Protein AF-D8F0W9-F1 (afdb_monomer)

Solvent-accessible surface area (backbone atoms only — not comparable to full-atom values): 4824 Å² total; per-residue (Å²): 114,52,69,60,56,49,58,58,46,59,79,80,43,57,68,69,59,51,52,54,22,45,53,51,19,54,74,70,69,39,89,45,46,64,44,30,52,49,47,49,52,52,65,73,65,44,94,77,71,72,78,73,78,66,88,84,58,87,74,76,74,81,80,83,57,74,71,59,69,75,72,72,67,82,134

Secondary structure (DSSP, 8-state):
-HHHHHHHHTTTS-HHHHHHHHHHHHHTT--SHHHHHHHHHHHHS-TT------TTS-PPPPP--GGGGGSS---

Foldseek 3Di:
DQVVLLVVVVVPDPPVLQVVLCVVCVVVVNNGSVSSVVSSVVVVVDPPPPDDDDPPDDDDPDDDCVVVVVVPDDD

Structure (mmCIF, N/CA/C/O backbone):
data_AF-D8F0W9-F1
#
_entry.id   AF-D8F0W9-F1
#
loop_
_atom_site.group_PDB
_atom_site.id
_atom_site.type_symbol
_atom_site.label_atom_id
_atom_site.label_alt_id
_atom_site.label_comp_id
_atom_site.label_asym_id
_atom_site.label_entity_id
_atom_site.label_seq_id
_atom_site.pdbx_PDB_ins_code
_atom_site.Cartn_x
_atom_site.Cartn_y
_atom_site.Cartn_z
_atom_site.occupancy
_atom_site.B_iso_or_equiv
_atom_site.auth_seq_id
_atom_site.auth_comp_id
_atom_site.auth_asym_id
_atom_site.auth_atom_id
_atom_site.pdbx_PDB_model_num
ATOM 1 N N . LYS A 1 1 ? 16.560 -12.706 1.974 1.00 72.12 1 LYS A N 1
ATOM 2 C CA . LYS A 1 1 ? 15.330 -13.323 1.412 1.00 72.12 1 LYS A CA 1
ATOM 3 C 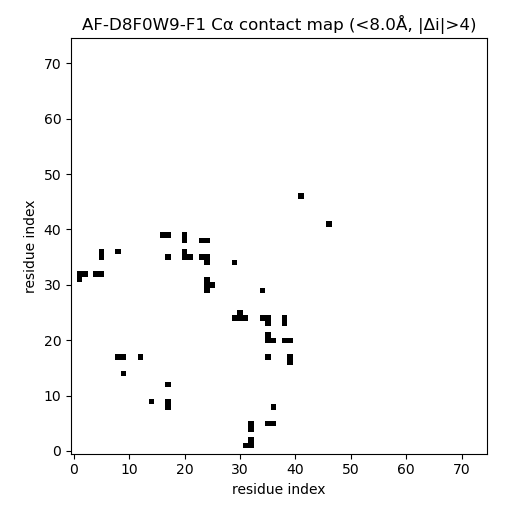C . LYS A 1 1 ? 14.383 -12.254 0.864 1.00 72.12 1 LYS A C 1
ATOM 5 O O . LYS A 1 1 ? 14.092 -12.302 -0.319 1.00 72.12 1 LYS A O 1
ATOM 10 N N . GLU A 1 2 ? 14.014 -11.253 1.667 1.00 76.19 2 GLU A N 1
ATOM 11 C CA . GLU A 1 2 ? 13.121 -10.149 1.261 1.00 76.19 2 GLU A CA 1
ATOM 12 C C . GLU A 1 2 ? 13.609 -9.354 0.038 1.00 76.19 2 GLU A C 1
ATOM 14 O O . GLU A 1 2 ? 12.824 -9.060 -0.853 1.00 76.19 2 GLU A O 1
ATOM 19 N N . PHE A 1 3 ? 14.915 -9.088 -0.063 1.00 77.88 3 PHE A N 1
ATOM 20 C CA . PHE A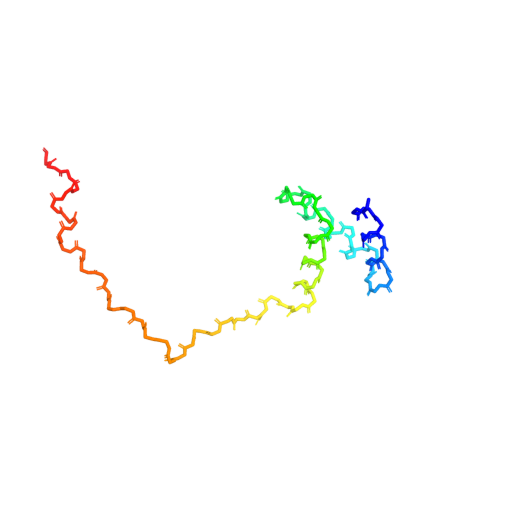 1 3 ? 15.503 -8.373 -1.203 1.00 77.88 3 PHE A CA 1
ATOM 21 C C . PHE A 1 3 ? 15.228 -9.045 -2.563 1.00 77.88 3 PHE A C 1
ATOM 23 O O . PHE A 1 3 ? 14.901 -8.376 -3.537 1.00 77.88 3 PHE A O 1
ATOM 30 N N . ILE A 1 4 ? 15.284 -10.381 -2.624 1.00 81.94 4 ILE A N 1
ATOM 31 C CA . ILE A 1 4 ? 15.024 -11.141 -3.858 1.00 81.94 4 ILE A CA 1
ATOM 32 C C . ILE A 1 4 ? 13.549 -11.031 -4.256 1.00 81.94 4 ILE A C 1
ATOM 34 O O . ILE A 1 4 ? 13.236 -10.944 -5.439 1.00 81.94 4 ILE A O 1
ATOM 38 N N . LEU A 1 5 ? 12.643 -10.998 -3.274 1.00 83.88 5 LEU A N 1
ATOM 39 C CA . LEU A 1 5 ? 11.212 -10.832 -3.525 1.00 83.88 5 LEU A CA 1
ATOM 40 C C . LEU A 1 5 ? 10.906 -9.450 -4.106 1.00 83.88 5 LEU A C 1
ATOM 42 O O . LEU A 1 5 ? 10.091 -9.355 -5.017 1.00 83.88 5 LEU A O 1
ATOM 46 N N . VAL A 1 6 ? 11.600 -8.407 -3.642 1.00 82.75 6 VAL A N 1
ATOM 47 C CA . VAL A 1 6 ? 11.491 -7.061 -4.224 1.00 82.75 6 VAL A CA 1
ATOM 48 C C . VAL A 1 6 ? 12.029 -7.037 -5.656 1.00 82.75 6 VAL A C 1
ATOM 50 O O . VAL A 1 6 ? 11.362 -6.516 -6.543 1.00 82.75 6 VAL A O 1
ATOM 53 N N . LEU A 1 7 ? 13.173 -7.675 -5.927 1.00 85.69 7 LEU A N 1
ATOM 54 C CA . LEU A 1 7 ? 13.701 -7.791 -7.294 1.00 85.69 7 LEU A CA 1
ATOM 55 C C . LEU A 1 7 ? 12.760 -8.557 -8.231 1.00 85.69 7 LEU A C 1
ATOM 57 O O . LEU A 1 7 ? 12.630 -8.204 -9.398 1.00 85.69 7 LEU A O 1
ATOM 61 N N . MET A 1 8 ? 12.062 -9.579 -7.734 1.00 86.25 8 MET A N 1
ATOM 62 C CA . MET A 1 8 ? 11.071 -10.303 -8.533 1.00 86.25 8 MET A CA 1
ATOM 63 C C . MET A 1 8 ? 9.883 -9.427 -8.960 1.00 86.25 8 MET A C 1
ATOM 65 O O . MET A 1 8 ? 9.280 -9.718 -9.994 1.00 86.25 8 MET A O 1
ATOM 69 N N . LEU A 1 9 ? 9.566 -8.347 -8.234 1.00 83.56 9 LEU A N 1
ATOM 70 C CA . LEU A 1 9 ? 8.494 -7.412 -8.609 1.00 83.56 9 LEU A CA 1
ATOM 71 C C . LEU A 1 9 ? 8.834 -6.617 -9.883 1.00 83.56 9 LEU A C 1
ATOM 73 O O . LEU A 1 9 ? 7.926 -6.290 -10.645 1.00 83.56 9 LEU A O 1
ATOM 77 N N . TYR A 1 10 ? 10.120 -6.413 -10.197 1.00 84.19 10 TYR A N 1
ATOM 78 C CA . TYR A 1 10 ? 10.564 -5.756 -11.443 1.00 84.19 10 TYR A CA 1
ATOM 79 C C . TYR A 1 10 ? 10.195 -6.532 -12.710 1.00 84.19 10 TYR A C 1
ATOM 81 O O . TYR A 1 10 ? 10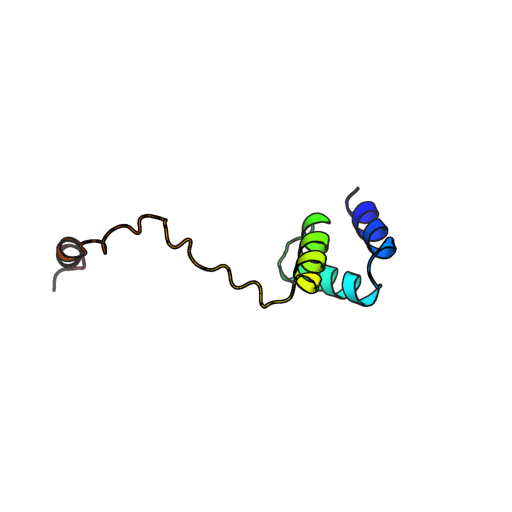.239 -5.983 -13.806 1.00 84.19 10 TYR A O 1
ATOM 89 N N . LYS A 1 11 ? 9.806 -7.808 -12.591 1.00 85.12 11 LYS A N 1
ATOM 90 C CA . LYS A 1 11 ? 9.341 -8.598 -13.736 1.00 85.12 11 LYS A CA 1
ATOM 91 C C . LYS A 1 11 ? 7.962 -8.150 -14.244 1.00 85.12 11 LYS A C 1
ATOM 93 O O . LYS A 1 11 ? 7.653 -8.392 -15.406 1.00 85.12 11 LYS A O 1
ATOM 98 N N . GLY A 1 12 ? 7.131 -7.570 -13.376 1.00 81.50 12 GLY A N 1
ATOM 99 C CA . GLY A 1 12 ? 5.736 -7.221 -13.680 1.00 81.50 12 GLY A CA 1
ATOM 100 C C . GLY A 1 12 ? 5.400 -5.736 -13.554 1.00 81.50 12 GLY A C 1
ATOM 101 O O . GLY A 1 12 ? 4.385 -5.314 -14.095 1.00 81.50 12 GLY A O 1
ATOM 102 N N . HIS A 1 13 ? 6.244 -4.948 -12.884 1.00 83.69 13 HIS A N 1
ATOM 103 C CA . HIS A 1 13 ? 6.009 -3.525 -12.641 1.00 83.69 13 HIS A CA 1
ATOM 104 C C . HIS A 1 13 ? 7.207 -2.689 -13.108 1.00 83.69 13 HIS A C 1
ATOM 106 O O . HIS A 1 13 ? 8.341 -3.172 -13.137 1.00 83.69 13 HIS A O 1
ATOM 112 N N . SER A 1 14 ? 6.963 -1.429 -13.477 1.00 86.88 14 SER A N 1
ATOM 113 C CA . SER A 1 14 ? 8.033 -0.509 -13.868 1.00 86.88 14 SER A CA 1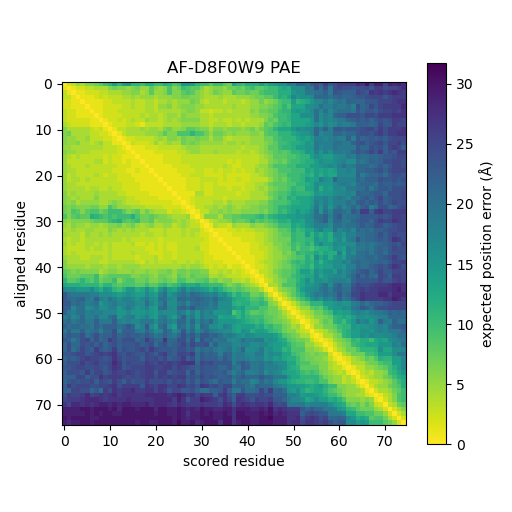
ATOM 114 C C . SER A 1 14 ? 8.951 -0.186 -12.686 1.00 86.88 14 SER A C 1
ATOM 116 O O . SER A 1 14 ? 8.527 -0.191 -11.528 1.00 86.88 14 SER A O 1
ATOM 118 N N . ALA A 1 15 ? 10.210 0.140 -12.988 1.00 86.50 15 ALA A N 1
ATOM 119 C CA . ALA A 1 15 ? 11.192 0.521 -11.975 1.00 86.50 15 ALA A CA 1
ATOM 120 C C . ALA A 1 15 ? 10.704 1.692 -11.107 1.00 86.50 15 ALA A C 1
ATOM 122 O O . ALA A 1 15 ? 10.746 1.610 -9.883 1.00 86.50 15 ALA A O 1
ATOM 123 N N . GLU A 1 16 ? 10.128 2.715 -11.741 1.00 87.31 16 GLU A N 1
ATOM 124 C CA . GLU A 1 16 ? 9.568 3.891 -11.068 1.00 87.31 16 GLU A CA 1
ATOM 125 C C . GLU A 1 16 ? 8.448 3.534 -10.077 1.00 87.31 16 GLU A C 1
ATOM 127 O O . GLU A 1 16 ? 8.363 4.099 -8.984 1.00 87.31 16 GLU A O 1
ATOM 132 N N . ALA A 1 17 ? 7.578 2.580 -10.430 1.00 85.56 17 ALA A N 1
ATOM 133 C CA . ALA A 1 17 ? 6.495 2.151 -9.551 1.00 85.56 17 ALA A CA 1
ATOM 134 C C . ALA A 1 17 ? 7.033 1.437 -8.305 1.00 85.56 17 ALA A C 1
ATOM 136 O O . ALA A 1 17 ? 6.508 1.640 -7.208 1.00 85.56 17 ALA A O 1
ATOM 137 N N . ILE A 1 18 ? 8.086 0.633 -8.472 1.00 87.12 18 ILE A N 1
ATOM 138 C CA . ILE A 1 18 ? 8.706 -0.130 -7.387 1.00 87.12 18 ILE A CA 1
ATOM 139 C C . ILE A 1 18 ? 9.501 0.786 -6.465 1.00 87.12 18 ILE A C 1
ATOM 141 O O . ILE A 1 18 ? 9.327 0.696 -5.255 1.00 87.12 18 ILE A O 1
ATOM 145 N N . GLU A 1 19 ? 10.310 1.695 -7.004 1.00 88.44 19 GLU A N 1
ATOM 146 C CA . GLU A 1 19 ? 11.068 2.671 -6.210 1.00 88.44 19 GLU A CA 1
ATOM 147 C C . GLU A 1 19 ? 10.134 3.538 -5.363 1.00 88.44 19 GLU A C 1
ATOM 149 O O . GLU A 1 19 ? 10.304 3.638 -4.148 1.00 88.44 19 GLU A O 1
ATOM 154 N N . SER A 1 20 ? 9.063 4.046 -5.974 1.00 88.50 20 SER A N 1
ATOM 155 C CA . SER A 1 20 ? 8.020 4.799 -5.276 1.00 88.50 20 SER A CA 1
ATOM 156 C C . SER A 1 20 ? 7.331 3.972 -4.178 1.00 88.50 20 SER A C 1
ATOM 158 O O . SER A 1 20 ? 7.063 4.483 -3.0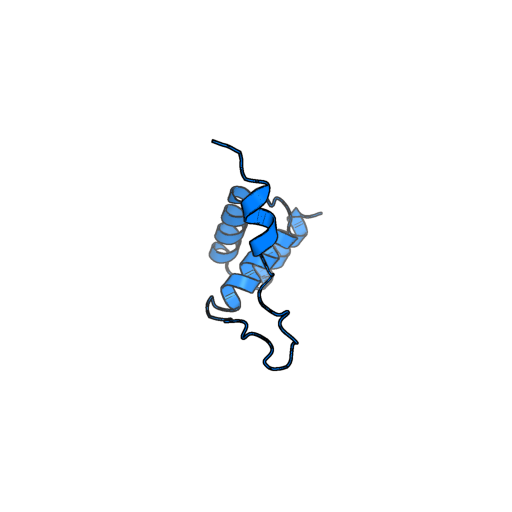86 1.00 88.50 20 SER A O 1
ATOM 160 N N . ALA A 1 21 ? 7.065 2.684 -4.419 1.00 86.25 21 ALA A N 1
ATOM 161 C CA . ALA A 1 21 ? 6.466 1.796 -3.423 1.00 86.25 21 ALA A CA 1
ATOM 162 C C . ALA A 1 21 ? 7.428 1.463 -2.271 1.00 86.25 21 ALA A C 1
ATOM 164 O O . ALA A 1 21 ? 7.000 1.383 -1.120 1.00 86.25 21 ALA A O 1
ATOM 165 N N . VAL A 1 22 ? 8.721 1.302 -2.560 1.00 86.81 22 VAL A N 1
ATOM 166 C CA . VAL A 1 22 ? 9.773 1.088 -1.557 1.00 86.81 22 VAL A CA 1
ATOM 167 C C . VAL A 1 22 ? 9.933 2.324 -0.679 1.00 86.81 22 VAL A C 1
ATOM 169 O O . VAL A 1 22 ? 9.938 2.199 0.542 1.00 86.81 22 VAL A O 1
ATOM 172 N N . GLU A 1 23 ? 9.993 3.516 -1.266 1.00 88.06 23 GLU A N 1
ATOM 173 C CA . GLU A 1 23 ? 10.082 4.773 -0.518 1.00 88.06 23 GLU A CA 1
ATOM 174 C C . GLU A 1 23 ? 8.856 4.995 0.378 1.00 88.06 23 GLU A C 1
ATOM 176 O O . GLU A 1 23 ? 8.986 5.377 1.545 1.00 88.06 23 GLU A O 1
ATOM 181 N N . THR A 1 24 ? 7.665 4.661 -0.126 1.00 86.38 24 THR A N 1
ATOM 182 C CA . THR A 1 24 ? 6.421 4.709 0.655 1.00 86.38 24 THR A CA 1
ATOM 183 C C . THR A 1 24 ? 6.461 3.723 1.826 1.00 86.38 24 THR A C 1
ATOM 185 O O . THR A 1 24 ? 6.127 4.092 2.951 1.00 86.38 24 THR A O 1
ATOM 188 N N . ALA A 1 25 ? 6.915 2.489 1.590 1.00 87.62 25 ALA A N 1
ATOM 189 C CA . ALA A 1 25 ? 7.038 1.464 2.625 1.00 87.62 25 ALA A CA 1
ATOM 190 C C . ALA A 1 25 ? 8.059 1.852 3.707 1.00 87.62 25 ALA A C 1
ATOM 192 O O . ALA A 1 25 ? 7.818 1.642 4.895 1.00 87.62 25 ALA A O 1
ATOM 193 N N . LEU A 1 26 ? 9.185 2.453 3.314 1.00 86.25 26 LEU A N 1
ATOM 194 C CA . LEU A 1 26 ? 10.198 2.954 4.245 1.00 86.25 26 LEU A CA 1
ATOM 195 C C . LEU A 1 26 ? 9.660 4.120 5.077 1.00 86.25 26 LEU A C 1
ATOM 197 O O . LEU A 1 26 ? 9.819 4.121 6.296 1.00 86.25 26 LEU A O 1
ATOM 201 N N . SER A 1 27 ? 8.961 5.060 4.437 1.00 86.19 27 SER A N 1
ATOM 202 C CA . SER A 1 27 ? 8.337 6.206 5.108 1.00 86.19 27 SER A CA 1
ATOM 203 C C . SER A 1 27 ? 7.259 5.785 6.111 1.00 86.19 27 SER A C 1
ATOM 205 O O . SER A 1 27 ? 7.097 6.425 7.147 1.00 86.19 27 SER A O 1
ATOM 207 N N . SER A 1 28 ? 6.545 4.687 5.847 1.00 82.75 28 SER A N 1
ATOM 208 C CA . SER A 1 28 ? 5.555 4.115 6.768 1.00 82.75 28 SER A CA 1
ATOM 209 C C . SER A 1 28 ? 6.149 3.148 7.803 1.00 82.75 28 SER A C 1
ATOM 211 O O . SER A 1 28 ? 5.396 2.513 8.539 1.00 82.75 28 SER A O 1
ATOM 213 N N . GLY A 1 29 ? 7.475 2.964 7.836 1.00 83.19 29 GLY A N 1
ATOM 214 C CA . GLY A 1 29 ? 8.152 2.013 8.728 1.00 83.19 29 GLY A CA 1
ATOM 215 C C . GLY A 1 29 ? 7.897 0.533 8.403 1.00 83.19 29 GLY A C 1
ATOM 216 O O . GLY A 1 29 ? 8.215 -0.348 9.202 1.00 83.19 29 GLY A O 1
ATOM 217 N N . ALA A 1 30 ? 7.334 0.229 7.234 1.00 79.56 30 ALA A N 1
ATOM 218 C CA . ALA A 1 30 ? 6.978 -1.116 6.799 1.00 79.56 30 ALA A CA 1
ATOM 219 C C . ALA A 1 30 ? 8.109 -1.741 5.958 1.00 79.56 30 ALA A C 1
ATOM 221 O O . ALA A 1 30 ? 8.012 -1.878 4.743 1.00 79.56 30 ALA A O 1
ATOM 222 N N . GLY A 1 31 ? 9.199 -2.156 6.607 1.00 77.00 31 GLY A N 1
ATOM 223 C CA . GLY A 1 31 ? 10.404 -2.710 5.962 1.00 77.00 31 GLY A CA 1
ATOM 224 C C . GLY A 1 31 ? 10.296 -4.148 5.421 1.00 77.00 31 GLY A C 1
ATOM 225 O O . GLY A 1 31 ? 11.268 -4.897 5.497 1.00 77.00 31 GLY A O 1
ATOM 226 N N . SER A 1 32 ? 9.134 -4.575 4.915 1.00 83.94 32 SER A N 1
ATOM 227 C CA . SER A 1 32 ? 8.914 -5.933 4.382 1.00 83.94 32 SER A CA 1
ATOM 228 C C . SER A 1 32 ? 8.596 -5.915 2.888 1.00 83.94 32 SER A C 1
ATOM 230 O O . SER A 1 32 ? 7.901 -5.024 2.401 1.00 83.94 32 SER A O 1
ATOM 232 N N . SER A 1 33 ? 9.021 -6.954 2.157 1.00 82.50 33 SER A N 1
ATOM 233 C CA . SER A 1 33 ? 8.669 -7.124 0.739 1.00 82.50 33 SER A CA 1
ATOM 234 C C . SER A 1 33 ? 7.155 -7.202 0.505 1.00 82.50 33 SER A C 1
ATOM 236 O O . SER A 1 33 ? 6.666 -6.791 -0.547 1.00 82.50 33 SER A O 1
ATOM 238 N N . GLN A 1 34 ? 6.399 -7.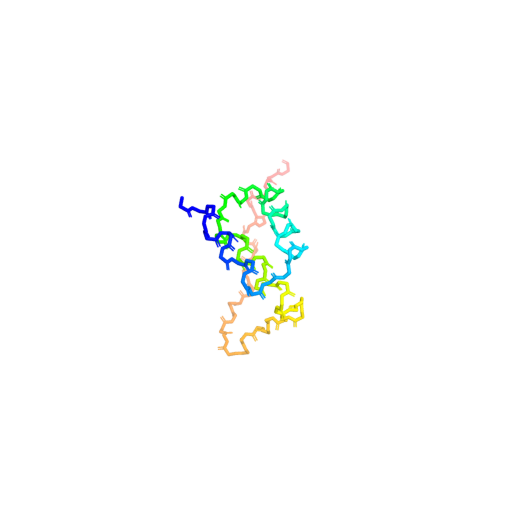669 1.504 1.00 84.25 34 GLN A N 1
ATOM 239 C CA . GLN A 1 34 ? 4.938 -7.716 1.448 1.00 84.25 34 GLN A CA 1
ATOM 240 C C . GLN A 1 34 ? 4.314 -6.321 1.455 1.00 84.25 34 GLN A C 1
ATOM 242 O O . GLN A 1 34 ? 3.321 -6.107 0.767 1.00 84.25 34 GLN A O 1
ATOM 247 N N . ALA A 1 35 ? 4.908 -5.363 2.172 1.00 83.75 35 ALA A N 1
ATOM 248 C CA . ALA A 1 35 ? 4.425 -3.987 2.191 1.00 83.75 35 ALA A CA 1
ATOM 249 C C . ALA A 1 35 ? 4.574 -3.339 0.809 1.00 83.75 35 ALA A C 1
ATOM 251 O O . ALA A 1 35 ? 3.614 -2.782 0.284 1.00 83.75 35 ALA A O 1
ATOM 252 N N . VAL A 1 36 ? 5.737 -3.514 0.174 1.00 84.44 36 VAL A N 1
ATOM 253 C CA . VAL A 1 36 ? 5.997 -3.035 -1.194 1.00 84.44 36 VAL A CA 1
ATOM 254 C C . VAL A 1 36 ? 5.009 -3.656 -2.183 1.00 84.44 36 VAL A C 1
ATOM 256 O O . VAL A 1 36 ? 4.392 -2.948 -2.976 1.00 84.44 36 VAL A O 1
ATOM 259 N N . LYS A 1 37 ? 4.788 -4.974 -2.096 1.00 85.25 37 LYS A N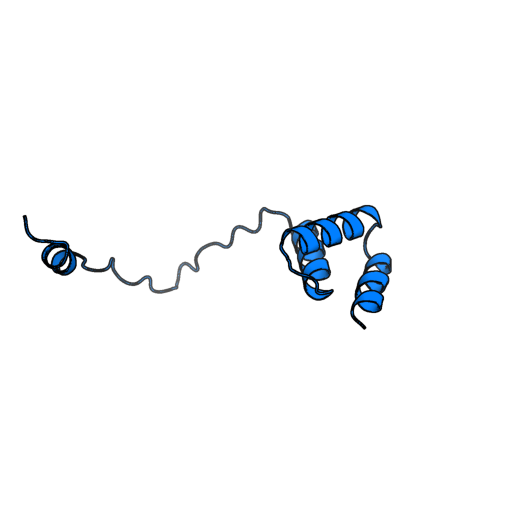 1
ATOM 260 C CA . LYS A 1 37 ? 3.811 -5.680 -2.933 1.00 85.25 37 LYS A CA 1
ATOM 261 C C . LYS A 1 37 ? 2.385 -5.161 -2.720 1.00 85.25 37 LYS A C 1
ATOM 263 O O . LYS A 1 37 ? 1.662 -4.963 -3.690 1.00 85.25 37 LYS A O 1
ATOM 268 N N . HIS A 1 38 ? 1.983 -4.926 -1.473 1.00 84.88 38 HIS A N 1
ATOM 269 C CA . HIS A 1 38 ? 0.656 -4.403 -1.153 1.00 84.88 38 HIS A CA 1
ATOM 270 C C . HIS A 1 38 ? 0.457 -2.983 -1.695 1.00 84.88 38 HIS A C 1
ATOM 272 O O . HIS A 1 38 ? -0.586 -2.692 -2.271 1.00 84.88 38 HIS A O 1
ATOM 278 N N . ILE A 1 39 ? 1.466 -2.116 -1.572 1.00 85.88 39 ILE A N 1
ATOM 279 C CA . ILE A 1 39 ? 1.435 -0.753 -2.120 1.00 85.88 39 ILE A CA 1
ATOM 280 C C . ILE A 1 39 ? 1.312 -0.782 -3.650 1.00 85.88 39 ILE A C 1
ATOM 282 O O . ILE A 1 39 ? 0.518 -0.024 -4.203 1.00 85.88 39 ILE A O 1
ATOM 286 N N . LEU A 1 40 ? 2.033 -1.680 -4.331 1.00 85.38 40 LEU A N 1
ATOM 287 C CA . LEU A 1 40 ? 1.934 -1.855 -5.785 1.00 85.38 40 LEU A CA 1
ATOM 288 C C . LEU A 1 40 ? 0.535 -2.313 -6.219 1.00 85.38 40 LEU A C 1
ATOM 290 O O . LEU A 1 40 ? -0.076 -1.666 -7.066 1.00 85.38 40 LEU A O 1
ATOM 294 N N . ILE A 1 41 ? -0.009 -3.360 -5.588 1.00 83.12 41 ILE A N 1
ATOM 295 C CA . ILE A 1 41 ? -1.362 -3.866 -5.884 1.00 83.12 41 ILE A CA 1
ATOM 296 C C . ILE A 1 41 ? -2.412 -2.782 -5.627 1.00 83.12 41 ILE A C 1
ATOM 298 O O . ILE A 1 41 ? -3.318 -2.577 -6.430 1.00 83.12 41 ILE A O 1
ATOM 302 N N . HIS A 1 42 ? -2.291 -2.056 -4.514 1.00 77.88 42 HIS A N 1
ATOM 303 C CA . HIS A 1 42 ? -3.243 -1.009 -4.162 1.00 77.88 42 HIS A CA 1
ATOM 304 C C . HIS A 1 42 ? -3.189 0.183 -5.129 1.00 77.88 42 HIS A C 1
ATOM 306 O O . HIS A 1 42 ? -4.218 0.792 -5.414 1.00 77.88 42 HIS A O 1
ATOM 312 N N . ARG A 1 43 ? -2.010 0.496 -5.683 1.00 76.94 43 ARG A N 1
ATOM 313 C CA . ARG A 1 43 ? -1.847 1.529 -6.716 1.00 76.94 43 ARG A CA 1
ATOM 314 C C . ARG A 1 43 ? -2.536 1.145 -8.029 1.00 76.94 43 ARG A C 1
ATOM 316 O O . ARG A 1 43 ? -3.081 2.020 -8.693 1.00 76.94 43 ARG A O 1
ATOM 323 N N . GLU A 1 44 ? -2.535 -0.139 -8.377 1.00 73.50 44 GLU A N 1
ATOM 324 C CA . GLU A 1 44 ? -3.203 -0.674 -9.573 1.00 73.50 44 GLU A CA 1
ATOM 325 C C . GLU A 1 44 ? -4.721 -0.827 -9.390 1.00 73.50 44 GLU A C 1
ATOM 327 O O . GLU A 1 44 ? -5.474 -0.636 -10.341 1.00 73.50 44 GLU A O 1
ATOM 332 N N . CYS A 1 45 ? -5.181 -1.106 -8.166 1.00 66.50 45 CYS A N 1
ATOM 333 C CA . CYS A 1 45 ? -6.600 -1.279 -7.825 1.00 66.50 45 CYS A CA 1
ATOM 334 C C . CYS A 1 45 ? -7.465 -0.013 -7.979 1.00 66.50 45 CYS A C 1
ATOM 336 O O . CYS A 1 45 ? -8.692 -0.124 -7.966 1.00 66.50 45 CYS A O 1
ATOM 338 N N . GLY A 1 46 ? -6.851 1.168 -8.107 1.00 59.97 46 GLY A N 1
ATOM 339 C CA . GLY A 1 46 ? -7.546 2.455 -8.100 1.00 59.97 46 GLY A CA 1
ATOM 340 C C . GLY A 1 46 ? -8.032 2.850 -6.698 1.00 59.97 46 GLY A C 1
ATOM 341 O O . GLY A 1 46 ? -8.495 2.023 -5.915 1.00 59.97 46 GLY A O 1
ATOM 342 N N . ARG A 1 47 ? -7.945 4.147 -6.368 1.00 60.09 47 ARG A N 1
ATOM 343 C CA . ARG A 1 47 ? -8.419 4.699 -5.078 1.00 60.09 47 ARG A CA 1
ATOM 344 C C . ARG A 1 47 ? -9.942 4.632 -4.900 1.00 60.09 47 ARG A C 1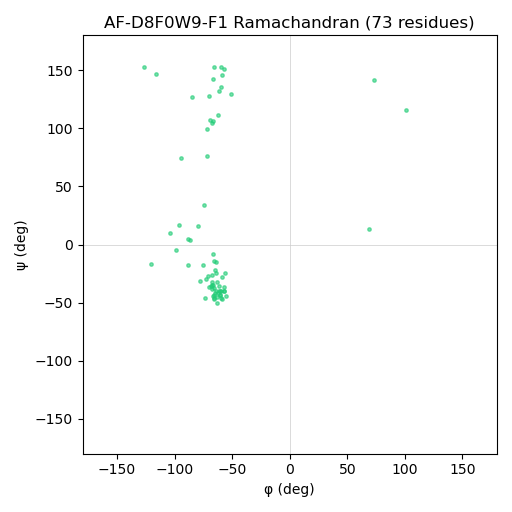
ATOM 346 O O . ARG A 1 47 ? -10.427 4.899 -3.807 1.00 60.09 47 ARG A O 1
ATOM 353 N N . ASP A 1 48 ? -10.668 4.255 -5.947 1.00 57.59 48 ASP A N 1
ATOM 354 C CA . ASP A 1 48 ? -12.129 4.304 -6.009 1.00 57.59 48 ASP A CA 1
ATOM 355 C C . ASP A 1 48 ? -12.806 2.975 -5.654 1.00 57.59 48 ASP A C 1
ATOM 357 O O . ASP A 1 48 ? -13.993 2.794 -5.920 1.00 57.59 48 ASP A O 1
ATOM 361 N N . GLN A 1 49 ? -12.096 2.036 -5.016 1.00 58.88 49 GLN A N 1
ATOM 362 C CA . GLN A 1 49 ? -12.765 0.921 -4.341 1.00 58.88 49 GLN A CA 1
ATOM 363 C C . GLN A 1 49 ? -13.459 1.431 -3.078 1.00 58.88 49 GLN A C 1
ATOM 365 O O . GLN A 1 49 ? -13.003 1.249 -1.951 1.00 58.88 49 GLN A O 1
ATOM 370 N N . SER A 1 50 ? -14.590 2.103 -3.284 1.00 64.31 50 SER A N 1
ATOM 371 C CA . SER A 1 50 ? -15.557 2.373 -2.236 1.00 64.31 50 SER A CA 1
ATOM 372 C C . SER A 1 50 ? -16.178 1.041 -1.825 1.00 64.31 50 SER A C 1
ATOM 374 O O . SER A 1 50 ? -17.001 0.477 -2.548 1.00 64.31 50 SER A O 1
ATOM 376 N N . PHE A 1 51 ? -15.772 0.522 -0.672 1.00 69.75 51 PHE A N 1
ATOM 377 C CA . PHE A 1 51 ? -16.468 -0.592 -0.043 1.00 69.75 51 PHE A CA 1
ATOM 378 C C . PHE A 1 51 ? -17.828 -0.079 0.440 1.00 69.75 51 PHE A C 1
ATOM 380 O O . PHE A 1 51 ? -17.895 0.700 1.393 1.00 69.75 51 PHE A O 1
ATOM 387 N N . SER A 1 52 ? -18.910 -0.462 -0.239 1.00 71.69 52 SER A N 1
ATOM 388 C CA . SER A 1 52 ? -20.259 -0.200 0.258 1.00 71.69 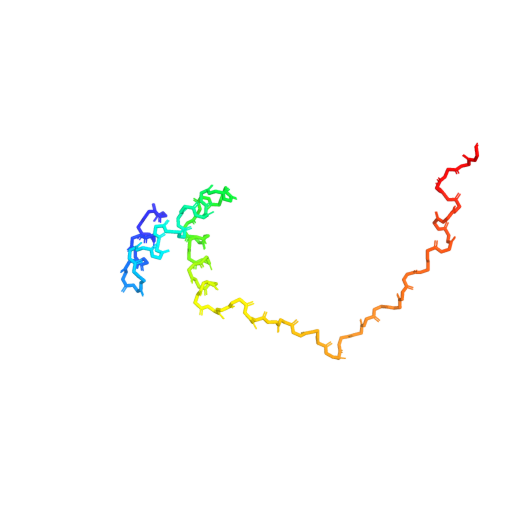52 SER A CA 1
ATOM 389 C C . SER A 1 52 ? -20.502 -1.021 1.525 1.00 71.69 52 SER A C 1
ATOM 391 O O . SER A 1 52 ? -20.041 -2.159 1.653 1.00 71.69 52 SER A O 1
ATOM 393 N N . ALA A 1 53 ? -21.218 -0.439 2.487 1.00 72.81 53 ALA A N 1
ATOM 394 C CA . ALA A 1 53 ? -21.690 -1.198 3.635 1.00 72.81 53 ALA A CA 1
ATOM 395 C C . ALA A 1 53 ? -22.599 -2.334 3.140 1.00 72.81 53 ALA A C 1
ATOM 397 O O . ALA A 1 53 ? -23.438 -2.121 2.264 1.00 72.81 53 ALA A O 1
ATOM 398 N N . LEU A 1 54 ? -22.427 -3.539 3.687 1.00 76.38 54 LEU A N 1
ATOM 399 C CA . LEU A 1 54 ? -23.313 -4.665 3.397 1.00 76.38 54 LEU A CA 1
ATOM 400 C C . LEU A 1 54 ? -24.727 -4.310 3.877 1.00 76.38 54 LEU A C 1
ATOM 402 O O . LEU A 1 54 ? -24.955 -4.217 5.082 1.00 76.38 54 LEU A O 1
ATOM 406 N N . GLU A 1 55 ? -25.666 -4.123 2.944 1.00 71.56 55 GLU A N 1
ATOM 407 C CA . GLU A 1 55 ? -27.046 -3.674 3.222 1.00 71.56 55 GLU A CA 1
ATOM 408 C C . GLU A 1 55 ? -27.789 -4.575 4.224 1.00 71.56 55 GLU A C 1
ATOM 410 O O . GLU A 1 55 ? -28.713 -4.151 4.912 1.00 71.56 55 GLU A O 1
ATOM 415 N N . ASN A 1 56 ? -27.362 -5.830 4.320 1.00 74.44 56 ASN A N 1
ATOM 416 C CA . ASN A 1 56 ? -27.971 -6.898 5.102 1.00 74.44 56 ASN A CA 1
ATOM 417 C C . ASN A 1 56 ? -27.221 -7.229 6.405 1.00 74.44 56 ASN A C 1
ATOM 419 O O . ASN A 1 56 ? -27.535 -8.235 7.047 1.00 74.44 56 ASN A O 1
ATOM 423 N N . TRP A 1 57 ? -26.239 -6.421 6.815 1.00 75.56 57 TRP A N 1
ATOM 424 C CA . TRP A 1 57 ? -25.626 -6.572 8.135 1.00 75.56 57 TRP A CA 1
ATOM 425 C C . TRP A 1 57 ? -26.445 -5.827 9.188 1.00 75.56 57 TRP A C 1
ATOM 427 O O . TRP A 1 57 ? -26.740 -4.644 9.037 1.00 75.56 57 TRP A O 1
ATOM 437 N N . GLN A 1 58 ? -26.831 -6.519 10.265 1.00 70.75 58 GLN A N 1
ATOM 438 C CA . GLN A 1 58 ? -27.544 -5.876 11.364 1.00 70.75 58 GLN A CA 1
ATOM 439 C C . GLN A 1 58 ? -26.626 -4.870 12.060 1.00 70.75 58 GLN A C 1
ATOM 441 O O . GLN A 1 58 ? -25.720 -5.237 12.805 1.00 70.75 58 GLN A O 1
ATOM 446 N N . THR A 1 59 ? -26.882 -3.589 11.821 1.00 70.19 59 THR A N 1
ATOM 447 C CA . THR A 1 59 ? -26.293 -2.499 12.592 1.00 70.19 59 THR A CA 1
ATOM 448 C C . THR A 1 59 ? -26.910 -2.514 13.987 1.00 70.19 59 THR A C 1
ATOM 450 O O . THR A 1 59 ? -28.134 -2.529 14.129 1.00 70.19 59 THR A O 1
ATOM 453 N N . PHE A 1 60 ? -26.074 -2.522 15.026 1.00 75.69 60 PHE A N 1
ATOM 454 C CA . PHE A 1 60 ? -26.560 -2.369 16.394 1.00 75.69 60 PHE A CA 1
ATOM 455 C C . PHE A 1 60 ? -27.307 -1.033 16.545 1.00 75.69 60 PHE A C 1
ATOM 457 O O . PHE A 1 60 ? -26.930 -0.047 15.903 1.00 75.69 60 PHE A O 1
ATOM 464 N N . PRO A 1 61 ? -28.356 -0.969 17.384 1.00 76.75 61 PRO A N 1
ATOM 465 C CA . PRO A 1 61 ? -28.980 0.303 17.718 1.00 76.75 61 PRO A CA 1
ATOM 466 C C . PRO A 1 61 ? -27.936 1.255 18.312 1.00 76.75 61 PRO A C 1
ATOM 468 O O . PRO A 1 61 ? -26.956 0.812 18.918 1.00 76.75 61 PRO A O 1
ATOM 471 N N . ALA A 1 62 ? -28.145 2.562 18.128 1.00 76.94 62 ALA A N 1
ATOM 472 C CA . ALA A 1 62 ? -27.265 3.575 18.698 1.00 76.94 62 ALA A CA 1
ATOM 473 C C . ALA A 1 62 ? -27.073 3.302 20.205 1.00 76.94 62 ALA A C 1
ATOM 475 O O . ALA A 1 62 ? -28.068 3.076 20.901 1.00 76.94 62 ALA A O 1
ATOM 476 N N . PRO A 1 63 ? -25.825 3.271 20.707 1.00 73.81 63 PRO A N 1
ATOM 477 C CA . PRO A 1 63 ? -25.576 2.965 22.105 1.00 73.81 63 PRO A CA 1
ATOM 478 C C . PRO A 1 63 ? -26.246 4.020 22.984 1.00 73.81 63 PRO A C 1
ATOM 480 O O . PRO A 1 63 ? -26.101 5.222 22.752 1.00 73.81 63 PRO A O 1
ATOM 483 N N . ASP A 1 64 ? -26.976 3.565 23.999 1.00 77.38 64 ASP A N 1
ATOM 484 C CA . ASP A 1 64 ? -27.574 4.452 24.987 1.00 77.38 64 ASP A CA 1
ATOM 485 C C . ASP A 1 64 ? -26.472 5.017 25.893 1.00 77.38 64 ASP A C 1
ATOM 487 O O . ASP A 1 64 ? -25.966 4.361 26.805 1.00 77.38 64 ASP A O 1
ATOM 491 N N . VAL A 1 65 ? -26.063 6.247 25.595 1.00 79.88 65 VAL A N 1
ATOM 492 C CA . VAL A 1 65 ? -25.028 6.975 26.337 1.00 79.88 65 VAL A CA 1
ATOM 493 C C . VAL A 1 65 ? -25.587 7.772 27.520 1.00 79.88 65 VAL A C 1
ATOM 495 O O . VAL A 1 65 ? -24.825 8.472 28.187 1.00 79.88 65 VAL A O 1
ATOM 498 N N . SER A 1 66 ? -26.887 7.659 27.828 1.00 74.81 66 SER A N 1
ATOM 499 C CA . SER A 1 66 ? -27.529 8.402 28.926 1.00 74.81 66 SER A CA 1
ATOM 500 C C . SER A 1 66 ? -26.867 8.154 30.287 1.00 74.81 66 SER A C 1
ATOM 502 O O . SER A 1 66 ? -26.690 9.085 31.070 1.00 74.81 66 SER A O 1
ATOM 504 N N . ILE A 1 67 ? -26.408 6.924 30.536 1.00 70.56 67 ILE A N 1
ATOM 505 C CA . ILE A 1 67 ? -25.754 6.513 31.790 1.00 70.56 67 ILE A CA 1
ATOM 506 C C . ILE A 1 67 ? -24.333 7.095 31.909 1.00 70.56 67 ILE A C 1
ATOM 508 O O . ILE A 1 67 ? -23.864 7.401 33.007 1.00 70.56 67 ILE A O 1
ATOM 512 N N . TYR A 1 68 ? -23.648 7.318 30.783 1.00 69.31 68 TYR A N 1
ATOM 513 C CA . TYR A 1 68 ? -22.274 7.829 30.772 1.00 69.31 68 TYR A CA 1
ATOM 514 C C . TYR A 1 68 ? -22.178 9.327 31.096 1.00 69.31 68 TYR A C 1
ATOM 516 O O . TYR A 1 68 ? -21.118 9.794 31.512 1.00 69.31 68 TYR A O 1
ATOM 524 N N . GLY A 1 69 ? -23.280 10.078 30.999 1.00 65.44 69 GLY A N 1
ATOM 525 C CA . GLY A 1 69 ? -23.324 11.480 31.429 1.00 65.44 69 GLY A CA 1
ATOM 526 C C . GLY A 1 69 ? -23.118 11.670 32.938 1.00 65.44 69 GLY A C 1
ATOM 527 O O . GLY A 1 69 ? -22.696 12.738 33.371 1.00 65.44 69 GLY A O 1
ATOM 528 N N . GLN A 1 70 ? -23.366 10.632 33.743 1.00 65.06 70 GLN A N 1
ATOM 529 C CA . GLN A 1 70 ? -23.316 10.706 35.207 1.00 65.06 70 GLN A CA 1
ATOM 530 C C . GLN A 1 70 ? -21.918 10.434 35.793 1.00 65.06 70 GLN A C 1
ATOM 532 O O . GLN A 1 70 ? -21.640 10.801 36.932 1.00 65.06 70 GLN A O 1
ATOM 537 N N . ILE A 1 71 ? -21.025 9.823 35.011 1.00 69.12 71 ILE A N 1
ATOM 538 C CA . ILE A 1 71 ? -19.650 9.467 35.408 1.00 69.12 71 ILE A CA 1
ATOM 539 C C . ILE A 1 71 ? -18.599 10.484 34.925 1.00 69.12 71 ILE A C 1
ATOM 541 O O . ILE A 1 71 ? -17.436 10.385 35.306 1.00 69.12 71 ILE A O 1
ATOM 545 N N . GLY A 1 72 ? -18.999 11.494 34.140 1.00 64.50 72 GLY A N 1
ATOM 546 C CA . GLY A 1 72 ? -18.126 12.495 33.506 1.00 64.50 72 GLY A CA 1
ATOM 547 C C . GLY A 1 72 ? -17.625 13.655 34.383 1.00 64.50 72 GLY A C 1
ATOM 548 O O . GLY A 1 72 ? -17.140 14.639 33.835 1.00 64.50 72 GLY A O 1
ATOM 549 N N . GLY A 1 73 ? -17.707 13.552 35.712 1.00 56.44 73 GLY A N 1
ATOM 550 C CA . GLY A 1 73 ? -17.151 14.545 36.638 1.00 56.44 73 GLY A CA 1
ATOM 551 C C . GLY A 1 73 ? -18.200 15.493 37.216 1.00 56.44 73 GLY A C 1
ATOM 552 O O . GLY A 1 73 ? -18.841 16.267 36.508 1.00 56.44 73 GLY A O 1
ATOM 553 N N . GLY A 1 74 ? -18.366 15.408 38.537 1.00 55.75 74 GLY A N 1
ATOM 554 C CA . GLY A 1 74 ? -19.089 16.398 39.322 1.00 55.75 74 GLY A CA 1
ATOM 555 C C . GLY A 1 74 ? -18.458 17.786 39.193 1.00 55.75 74 GLY A C 1
ATOM 556 O O . GLY A 1 74 ? -17.268 17.915 38.914 1.00 55.75 74 GLY A O 1
ATOM 557 N N . ARG A 1 75 ? -19.322 18.787 39.371 1.00 48.31 75 ARG A N 1
ATOM 558 C CA . ARG A 1 75 ? -19.009 20.213 39.522 1.00 48.31 75 ARG A CA 1
ATOM 559 C C . ARG A 1 75 ? -17.789 20.495 40.394 1.00 48.31 75 ARG A C 1
ATOM 561 O O . ARG A 1 75 ? -17.618 19.776 41.402 1.00 48.31 75 ARG A O 1
#

pLDDT: mean 77.29, std 9.42, range [48.31, 88.5]

Sequence (75 aa):
KEFILVLMLYKGHSAEAIESAVETALSSGAGSSQAVKHILIHRECGRDQSFSALENWQTFPAPDVSIYGQIGGGR

Nearest PDB structures (foldseek):
  2n83-assembly1_B  TM=3.122E-01  e=9.279E+00  Homo sapiens

Mean predicted aligned error: 12.87 Å

Radius of gyration: 21.99 Å; Cα contacts (8 Å, |Δi|>4): 31; chains: 1; bounding box: 44×34×53 Å